Protein AF-B9RTD1-F1 (afdb_monomer_lite)

Radius of gyration: 14.26 Å; chains: 1; bounding box: 28×33×30 Å

Sequence (59 aa):
MGVVTFEKEITTSIPQAKMFKAFVLESDTLIPKVLPQVSIEFLEGNGGPGTIKKTSFAE

pLDDT: mean 89.62, std 4.87, range [62.22, 96.0]

Foldseek 3Di:
DDDDDDDDDDDDPDDPVVCCCCVQVCVQPNVCVVVVQKHKDWPDDDSDPPTDIDIDGHD

Organism: Ricinus communis (NCBI:txid3988)

InterPro domains:
  IPR023393 START-like domain superfamily [G3DSA:3.30.530.20] (1-59)
  IPR024949 Bet v I type allergen [PR00634] (3-23)
  IPR024949 Bet v I type allergen [PR00634] (26-36)
  IPR024949 Bet v I type allergen [PR00634] (48-57)
  IPR050279 Plant defense and hormone signaling protein [PTHR31213] (1-58)

Structure (mmCIF, N/CA/C/O backbone):
data_AF-B9RTD1-F1
#
_entry.id   AF-B9RTD1-F1
#
loop_
_atom_site.group_PDB
_atom_site.id
_atom_site.type_symbol
_atom_site.label_atom_id
_atom_site.label_alt_id
_atom_site.label_comp_id
_atom_site.label_asym_id
_atom_site.label_entity_id
_atom_site.label_seq_id
_atom_site.pdbx_PDB_ins_code
_atom_site.Cartn_x
_atom_site.Cartn_y
_atom_site.Cartn_z
_atom_site.occupancy
_atom_site.B_iso_or_equiv
_atom_site.auth_seq_id
_atom_site.auth_comp_id
_atom_site.auth_asym_id
_atom_site.auth_atom_id
_atom_site.pdbx_PDB_model_num
ATOM 1 N N . MET A 1 1 ? 18.442 -18.946 4.499 1.00 79.81 1 MET A N 1
ATOM 2 C CA . MET A 1 1 ? 18.126 -17.581 4.022 1.00 79.81 1 MET A CA 1
ATOM 3 C C . MET A 1 1 ? 17.579 -16.797 5.201 1.00 79.81 1 MET A C 1
ATOM 5 O O . MET A 1 1 ? 16.805 -17.376 5.952 1.00 79.81 1 MET A O 1
ATOM 9 N N . GLY A 1 2 ? 18.039 -15.565 5.424 1.00 89.56 2 GLY A N 1
ATOM 10 C CA . GLY A 1 2 ? 17.596 -14.735 6.550 1.00 89.56 2 GLY A CA 1
ATOM 11 C C . GLY A 1 2 ? 16.487 -13.775 6.131 1.00 89.56 2 GLY A C 1
ATOM 12 O O . GLY A 1 2 ? 16.533 -13.246 5.024 1.00 89.56 2 GLY A O 1
ATOM 13 N N . VAL A 1 3 ? 15.509 -13.559 7.010 1.00 93.44 3 VAL A N 1
ATOM 14 C CA . VAL A 1 3 ? 14.454 -12.550 6.845 1.00 93.44 3 VAL A CA 1
ATOM 15 C C . VAL A 1 3 ? 14.698 -11.461 7.882 1.00 93.44 3 VAL A C 1
ATOM 17 O O . VAL A 1 3 ? 14.890 -11.769 9.057 1.00 93.44 3 VAL A O 1
ATOM 20 N N . VAL A 1 4 ? 14.710 -10.203 7.447 1.00 94.06 4 VAL A N 1
ATOM 21 C CA . VAL A 1 4 ? 14.802 -9.035 8.329 1.00 94.06 4 VAL A CA 1
ATOM 22 C C . VAL A 1 4 ? 13.495 -8.264 8.212 1.00 94.06 4 VAL A C 1
ATOM 24 O O . VAL A 1 4 ? 13.114 -7.870 7.111 1.00 94.06 4 VAL A O 1
ATOM 27 N N . THR A 1 5 ? 12.820 -8.055 9.340 1.00 95.69 5 THR A N 1
ATOM 28 C CA . THR A 1 5 ? 11.563 -7.302 9.420 1.00 95.69 5 THR A CA 1
ATOM 29 C C . THR A 1 5 ? 11.829 -5.941 10.050 1.00 95.69 5 THR A C 1
ATOM 31 O O . THR A 1 5 ? 12.527 -5.852 11.059 1.00 95.69 5 THR A O 1
ATOM 34 N N . PHE A 1 6 ? 11.270 -4.887 9.460 1.00 95.38 6 PHE A N 1
ATOM 35 C CA . PHE A 1 6 ? 11.301 -3.534 10.005 1.00 95.38 6 PHE A CA 1
ATOM 36 C C . PHE A 1 6 ? 9.871 -3.023 10.170 1.00 95.38 6 PHE A C 1
ATOM 38 O O . PHE A 1 6 ? 9.094 -3.030 9.216 1.00 95.38 6 PHE A O 1
ATOM 45 N N . GLU A 1 7 ? 9.545 -2.569 11.375 1.00 96.00 7 GLU A N 1
ATOM 46 C CA . GLU A 1 7 ? 8.242 -2.012 11.726 1.00 96.00 7 GLU A CA 1
ATOM 47 C C . GLU A 1 7 ? 8.387 -0.509 11.980 1.00 96.00 7 GLU A C 1
ATOM 49 O O . GLU A 1 7 ? 9.322 -0.061 12.647 1.00 96.00 7 GLU A O 1
ATOM 54 N N . LYS A 1 8 ? 7.472 0.286 11.416 1.00 94.62 8 LYS A N 1
ATOM 55 C CA . LYS A 1 8 ? 7.455 1.743 11.567 1.00 94.62 8 LYS A CA 1
ATOM 56 C C . LYS A 1 8 ? 6.033 2.239 11.735 1.00 94.62 8 LYS A C 1
ATOM 58 O O . LYS A 1 8 ? 5.169 1.952 10.912 1.00 94.62 8 LYS A O 1
ATOM 63 N N . GLU A 1 9 ? 5.844 3.077 12.741 1.00 94.50 9 GLU A N 1
ATOM 64 C CA . GLU A 1 9 ? 4.583 3.752 13.015 1.00 94.50 9 GLU A CA 1
ATOM 65 C C . GLU A 1 9 ? 4.724 5.255 12.747 1.00 94.50 9 GLU A C 1
ATOM 67 O O . GLU A 1 9 ? 5.751 5.869 13.046 1.00 94.50 9 GLU A O 1
ATOM 72 N N . ILE A 1 10 ? 3.699 5.850 12.133 1.00 90.38 10 ILE A N 1
ATOM 73 C CA . ILE A 1 10 ? 3.631 7.288 11.852 1.00 90.38 10 ILE A CA 1
ATOM 74 C C . ILE A 1 10 ? 2.245 7.781 12.264 1.00 90.38 10 ILE A C 1
ATOM 76 O O . ILE A 1 10 ? 1.238 7.391 11.673 1.00 90.38 10 ILE A O 1
ATOM 80 N N . THR A 1 11 ? 2.186 8.666 13.257 1.00 92.81 11 THR A N 1
ATOM 81 C CA . THR A 1 11 ? 0.929 9.269 13.713 1.00 92.81 11 THR A CA 1
ATOM 82 C C . THR A 1 11 ? 0.488 10.368 12.749 1.00 92.81 11 THR A C 1
ATOM 84 O O . THR A 1 11 ? 1.276 11.247 12.400 1.00 92.81 11 THR A O 1
ATOM 87 N N . THR A 1 12 ? -0.782 10.362 12.339 1.00 89.50 12 THR A N 1
ATOM 88 C CA . THR A 1 12 ? -1.352 11.422 11.490 1.00 89.50 12 THR A CA 1
ATOM 89 C C . THR A 1 12 ? -2.687 11.901 12.053 1.00 89.50 12 THR A C 1
ATOM 91 O O . THR A 1 12 ? -3.427 11.119 12.642 1.00 89.50 12 THR A O 1
ATOM 94 N N . SER A 1 13 ? -3.010 13.180 11.846 1.00 94.06 13 SER A N 1
ATOM 95 C CA . SER A 1 13 ? -4.308 13.763 12.233 1.00 94.06 13 SER A CA 1
ATOM 96 C C . SER A 1 13 ? -5.428 13.444 11.223 1.00 94.06 13 SER A C 1
ATOM 98 O O . SER A 1 13 ? -6.599 13.760 11.433 1.00 94.06 13 SER A O 1
ATOM 100 N N . ILE A 1 14 ? -5.086 12.824 10.087 1.00 92.00 14 ILE A N 1
ATOM 101 C CA . ILE A 1 14 ? -6.037 12.515 9.019 1.00 92.00 14 ILE A CA 1
ATOM 102 C C . ILE A 1 14 ? -6.762 11.202 9.362 1.00 92.00 14 ILE A C 1
ATOM 104 O O . ILE A 1 14 ? -6.115 10.231 9.754 1.00 92.00 14 ILE A O 1
ATOM 108 N N . PRO A 1 15 ? -8.094 11.119 9.174 1.00 94.69 15 PRO A N 1
ATOM 109 C CA . PRO A 1 15 ? -8.836 9.885 9.403 1.00 94.69 15 PRO A CA 1
ATOM 110 C C . PRO A 1 15 ? -8.274 8.697 8.612 1.00 94.69 15 PRO A C 1
ATOM 112 O O . PRO A 1 15 ? -7.998 8.813 7.415 1.00 94.69 15 PRO A O 1
ATOM 115 N N . GLN A 1 16 ? -8.214 7.530 9.260 1.00 91.38 16 GLN A N 1
ATOM 116 C CA . GLN A 1 16 ? -7.666 6.283 8.706 1.00 91.38 16 GLN A CA 1
ATOM 117 C C . GLN A 1 16 ? -8.198 5.936 7.305 1.00 91.38 16 GLN A C 1
ATOM 119 O O . GLN A 1 16 ? -7.423 5.619 6.408 1.00 91.38 16 GLN A O 1
ATOM 124 N N . ALA A 1 17 ? -9.508 6.084 7.079 1.00 93.56 17 ALA A N 1
ATOM 125 C CA . ALA A 1 17 ? -10.142 5.748 5.806 1.00 93.56 17 ALA A CA 1
ATOM 126 C C . ALA A 1 17 ? -9.644 6.634 4.653 1.00 93.56 17 ALA A C 1
ATOM 128 O O . ALA A 1 17 ? -9.464 6.160 3.533 1.00 93.56 17 ALA A O 1
ATOM 129 N N . LYS A 1 18 ? -9.384 7.919 4.930 1.00 92.88 18 LYS A N 1
ATOM 130 C CA . LYS A 1 18 ? -8.856 8.855 3.931 1.00 92.88 18 LYS A CA 1
ATOM 131 C C . LYS A 1 18 ? -7.386 8.575 3.639 1.00 92.88 18 LYS A C 1
ATOM 133 O O . LYS A 1 18 ? -7.004 8.586 2.475 1.00 92.88 18 LYS A O 1
ATOM 138 N N . MET A 1 19 ? -6.592 8.282 4.671 1.00 93.00 19 MET A N 1
ATOM 139 C CA . MET A 1 19 ? -5.181 7.925 4.496 1.00 93.00 19 MET A CA 1
ATOM 140 C C . MET A 1 19 ? -5.021 6.642 3.687 1.00 93.00 19 MET A C 1
ATOM 142 O O . MET A 1 19 ? -4.267 6.626 2.719 1.00 93.00 19 MET A O 1
ATOM 146 N N . PHE A 1 20 ? -5.775 5.595 4.028 1.00 91.88 20 PHE A N 1
ATOM 147 C CA . PHE A 1 20 ? -5.732 4.331 3.300 1.00 91.88 20 PHE A CA 1
ATOM 148 C C . PHE A 1 20 ? -6.155 4.509 1.840 1.00 91.88 20 PHE A C 1
ATOM 150 O O . PHE A 1 20 ? -5.475 4.042 0.929 1.00 91.88 20 PHE A O 1
ATOM 157 N N . LYS A 1 21 ? -7.236 5.257 1.596 1.00 91.31 21 LYS A N 1
ATOM 158 C CA . LYS A 1 21 ? -7.676 5.554 0.234 1.00 91.31 21 LYS A CA 1
ATOM 159 C C . LYS A 1 21 ? -6.602 6.306 -0.560 1.00 91.31 21 LYS A C 1
ATOM 161 O O . LYS A 1 21 ? -6.275 5.880 -1.659 1.00 91.31 21 LYS A O 1
ATOM 166 N N . ALA A 1 22 ? -6.011 7.355 0.008 1.00 91.25 22 ALA A N 1
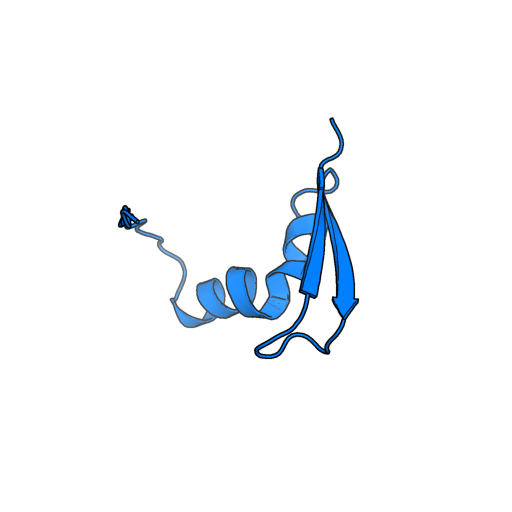ATOM 167 C CA . ALA A 1 22 ? -5.045 8.184 -0.705 1.00 91.25 22 ALA A CA 1
ATOM 168 C C . ALA A 1 22 ? -3.700 7.483 -0.975 1.00 91.25 22 ALA A C 1
ATOM 170 O O . ALA A 1 22 ? -3.153 7.604 -2.067 1.00 91.25 22 ALA A O 1
ATOM 171 N N . PHE A 1 23 ? -3.162 6.755 0.009 1.00 89.44 23 PHE A N 1
ATOM 172 C CA . PHE A 1 23 ? -1.819 6.164 -0.075 1.00 89.44 23 PHE A CA 1
ATOM 173 C C . PHE A 1 23 ? -1.792 4.712 -0.561 1.00 89.44 23 PHE A C 1
ATOM 175 O O . PHE A 1 23 ? -0.740 4.251 -0.997 1.00 89.44 23 PHE A O 1
ATOM 182 N N . VAL A 1 24 ? -2.906 3.979 -0.492 1.00 89.50 24 VAL A N 1
ATOM 183 C CA . VAL A 1 24 ? -2.956 2.567 -0.909 1.00 89.50 24 VAL A CA 1
ATOM 184 C C . VAL A 1 24 ? -3.810 2.399 -2.156 1.00 89.50 24 VAL A C 1
ATOM 186 O O . VAL A 1 24 ? -3.327 1.848 -3.141 1.00 89.50 24 VAL A O 1
ATOM 189 N N . LEU A 1 25 ? -5.054 2.888 -2.134 1.00 89.88 25 LEU A N 1
ATOM 190 C CA . LEU A 1 25 ? -6.006 2.650 -3.226 1.00 89.88 25 LEU A CA 1
ATOM 191 C C . LEU A 1 25 ? -5.786 3.566 -4.433 1.00 89.88 25 LEU A C 1
ATOM 193 O O . LEU A 1 25 ? -5.890 3.105 -5.561 1.00 89.88 25 LEU A O 1
ATOM 197 N N . GLU A 1 26 ? -5.494 4.845 -4.197 1.00 89.06 26 GLU A N 1
ATOM 198 C CA . GLU A 1 26 ? -5.380 5.880 -5.238 1.00 89.06 26 GLU A CA 1
ATOM 199 C C . GLU A 1 26 ? -3.959 6.457 -5.342 1.00 89.06 26 GLU A C 1
ATOM 201 O O . GLU A 1 26 ? -3.754 7.559 -5.855 1.00 89.06 26 GLU A O 1
ATOM 206 N N . SER A 1 27 ? -2.951 5.731 -4.855 1.00 87.62 27 SER A N 1
ATOM 207 C CA . SER A 1 27 ? -1.565 6.213 -4.851 1.00 87.62 27 SER A CA 1
ATOM 208 C C . SER A 1 27 ? -1.002 6.423 -6.251 1.00 87.62 27 SER A C 1
ATOM 210 O O . SER A 1 27 ? -0.288 7.393 -6.478 1.00 87.62 27 SER A O 1
ATOM 212 N N . ASP A 1 28 ? -1.367 5.570 -7.204 1.00 87.38 28 ASP A N 1
ATOM 213 C CA . ASP A 1 28 ? -0.955 5.682 -8.608 1.00 87.38 28 ASP A CA 1
ATOM 214 C C . ASP A 1 28 ? -1.408 6.977 -9.292 1.00 87.38 28 ASP A C 1
ATOM 216 O O . ASP A 1 28 ? -0.739 7.430 -10.214 1.00 87.38 28 ASP A O 1
ATOM 220 N N . THR A 1 29 ? -2.485 7.612 -8.824 1.00 89.19 29 THR A N 1
ATOM 221 C CA . THR A 1 29 ? -2.972 8.886 -9.378 1.00 89.19 29 THR A CA 1
ATOM 222 C C . THR A 1 29 ? -2.636 10.086 -8.495 1.00 89.19 29 THR A C 1
ATOM 224 O O . THR A 1 29 ? -2.326 11.163 -9.008 1.00 89.19 29 THR A O 1
ATOM 227 N N . LEU A 1 30 ? -2.668 9.933 -7.168 1.00 90.50 30 LEU A N 1
ATOM 228 C CA . LEU A 1 30 ? -2.419 11.033 -6.234 1.00 90.50 30 LEU A CA 1
ATOM 229 C C . LEU A 1 30 ? -0.933 11.342 -6.060 1.00 90.50 30 LEU A C 1
ATOM 231 O O . LEU A 1 30 ? -0.575 12.518 -6.032 1.00 90.50 30 LEU A O 1
ATOM 235 N N . ILE A 1 31 ? -0.067 10.328 -5.973 1.00 88.75 31 ILE A N 1
ATOM 236 C CA . ILE A 1 31 ? 1.382 10.527 -5.821 1.00 88.75 31 ILE A CA 1
ATOM 237 C C . ILE A 1 31 ? 1.959 11.358 -6.975 1.00 88.75 31 ILE A C 1
ATOM 239 O O . ILE A 1 31 ? 2.555 12.386 -6.666 1.00 88.75 31 ILE A O 1
ATOM 243 N N . PRO A 1 32 ? 1.750 11.026 -8.267 1.00 88.75 32 PRO A N 1
ATOM 244 C CA . PRO A 1 32 ? 2.284 11.840 -9.363 1.00 88.75 32 PRO A CA 1
ATOM 245 C C . PRO A 1 32 ? 1.663 13.242 -9.420 1.00 88.75 32 PRO A C 1
ATOM 247 O O . PRO A 1 32 ? 2.278 14.184 -9.906 1.00 88.75 32 PRO A O 1
ATOM 250 N N . LYS A 1 33 ? 0.441 13.424 -8.901 1.00 89.69 33 LYS A N 1
ATOM 251 C CA . LYS A 1 33 ? -0.201 14.744 -8.841 1.00 89.69 33 LYS A CA 1
ATOM 252 C C . LYS A 1 33 ? 0.406 15.647 -7.766 1.00 89.69 33 LYS A C 1
ATOM 254 O O . LYS A 1 33 ? 0.472 16.858 -7.955 1.00 89.69 33 LYS A O 1
ATOM 259 N N . VAL A 1 34 ? 0.798 15.073 -6.630 1.00 89.88 34 VAL A N 1
ATOM 260 C CA . VAL A 1 34 ? 1.431 15.803 -5.519 1.00 89.88 34 VAL A CA 1
ATOM 261 C C . VAL A 1 34 ? 2.935 15.964 -5.757 1.00 89.88 34 VAL A C 1
ATOM 263 O O . VAL A 1 34 ? 3.502 17.000 -5.421 1.00 89.88 34 VAL A O 1
ATOM 266 N N . LEU A 1 35 ? 3.565 14.952 -6.350 1.00 88.25 35 LEU A N 1
ATOM 267 C CA . LEU A 1 35 ? 4.986 14.873 -6.664 1.00 88.25 35 LEU A CA 1
ATOM 268 C C . LEU A 1 35 ? 5.145 14.613 -8.173 1.00 88.25 35 LEU A C 1
ATOM 270 O O . LEU A 1 35 ? 5.300 13.460 -8.578 1.00 88.25 35 LEU A O 1
ATOM 274 N N . PRO A 1 36 ? 5.108 15.663 -9.016 1.00 83.69 36 PRO A N 1
ATOM 275 C CA . PRO A 1 36 ? 5.172 15.529 -10.476 1.00 83.69 36 PRO A CA 1
AT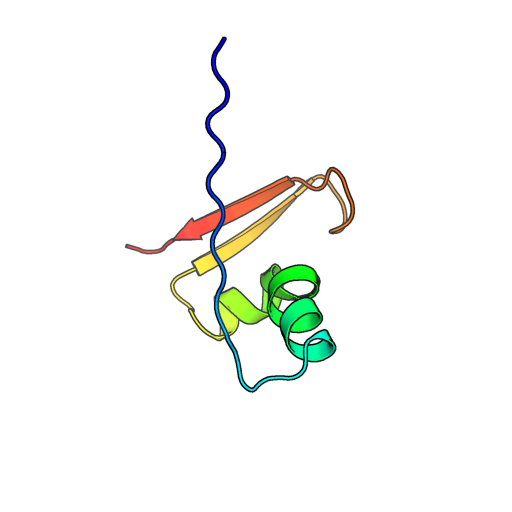OM 276 C C . PRO A 1 36 ? 6.491 14.939 -10.989 1.00 83.69 36 PRO A C 1
ATOM 278 O O . PRO A 1 36 ? 6.571 14.525 -12.141 1.00 83.69 36 PRO A O 1
ATOM 281 N N . GLN A 1 37 ? 7.518 14.870 -10.141 1.00 88.19 37 GLN A N 1
ATOM 282 C CA . GLN A 1 37 ? 8.764 14.169 -10.426 1.00 88.19 37 GLN A CA 1
ATOM 283 C C . GLN A 1 37 ? 8.625 12.641 -10.379 1.00 88.19 37 GLN A C 1
ATOM 285 O O . GLN A 1 37 ? 9.577 11.944 -10.689 1.00 88.19 37 GLN A O 1
ATOM 290 N N . VAL A 1 38 ? 7.485 12.085 -9.971 1.00 88.62 38 VAL A N 1
ATOM 291 C CA . VAL A 1 38 ? 7.267 10.635 -9.938 1.00 88.62 38 VAL A CA 1
ATOM 292 C C . VAL A 1 38 ? 6.233 10.263 -10.989 1.00 88.62 38 VAL A C 1
ATOM 294 O O . VAL A 1 38 ? 5.156 10.848 -11.020 1.00 88.62 38 VAL A O 1
ATOM 297 N N . SER A 1 39 ? 6.524 9.266 -11.823 1.00 86.31 39 SER A N 1
ATOM 298 C CA . SER A 1 39 ? 5.544 8.641 -12.714 1.00 86.31 39 SER A CA 1
ATOM 299 C C . SER A 1 39 ? 5.271 7.206 -12.274 1.00 86.31 39 SER A C 1
ATOM 301 O O . SER A 1 39 ? 6.174 6.494 -11.835 1.00 86.31 39 SER A O 1
ATOM 303 N N . ILE A 1 40 ? 4.010 6.782 -12.352 1.00 88.00 40 ILE A N 1
ATOM 304 C CA . ILE A 1 40 ? 3.588 5.428 -11.986 1.00 88.00 40 ILE A CA 1
ATOM 305 C C . ILE A 1 40 ? 2.831 4.835 -13.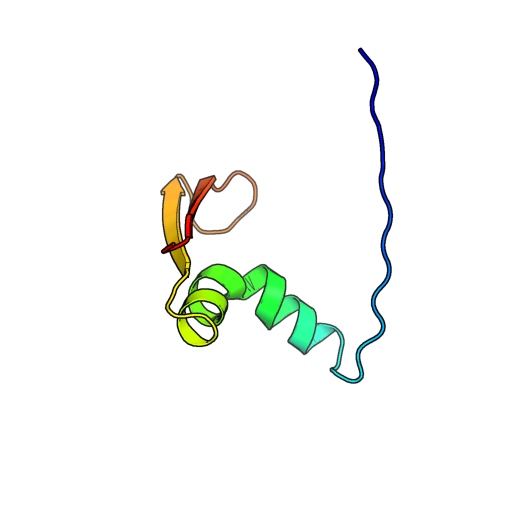168 1.00 88.00 40 ILE A C 1
ATOM 307 O O . ILE A 1 40 ? 1.867 5.421 -13.654 1.00 88.00 40 ILE A O 1
ATOM 311 N N . GLU A 1 41 ? 3.271 3.667 -13.620 1.00 87.62 41 GLU A N 1
ATOM 312 C CA . GLU A 1 41 ? 2.720 2.962 -14.774 1.00 87.62 41 GLU A CA 1
ATOM 313 C C . GLU A 1 41 ? 2.359 1.527 -14.382 1.00 87.62 41 GLU A C 1
ATOM 315 O O . GLU A 1 41 ? 3.111 0.843 -13.683 1.00 87.62 41 GLU A O 1
ATOM 320 N N . PHE A 1 42 ? 1.201 1.050 -14.835 1.00 89.31 42 PHE A N 1
ATOM 321 C CA . PHE A 1 42 ? 0.791 -0.340 -14.646 1.00 89.31 42 PHE A CA 1
ATOM 322 C C . PHE A 1 42 ? 1.400 -1.201 -15.752 1.00 89.31 42 PHE A C 1
ATOM 324 O O . PHE A 1 42 ? 1.176 -0.934 -16.929 1.00 89.31 42 PHE A O 1
ATOM 331 N N . LEU A 1 43 ? 2.162 -2.229 -15.371 1.00 89.75 43 LEU A N 1
ATOM 332 C CA . LEU A 1 43 ? 2.727 -3.192 -16.317 1.00 89.75 43 LEU A CA 1
ATOM 333 C C . LEU A 1 43 ? 1.776 -4.375 -16.523 1.00 89.75 43 LEU A C 1
ATOM 335 O O . LEU A 1 43 ? 1.508 -4.755 -17.657 1.00 89.75 43 LEU A O 1
ATOM 339 N N . GLU A 1 44 ? 1.231 -4.9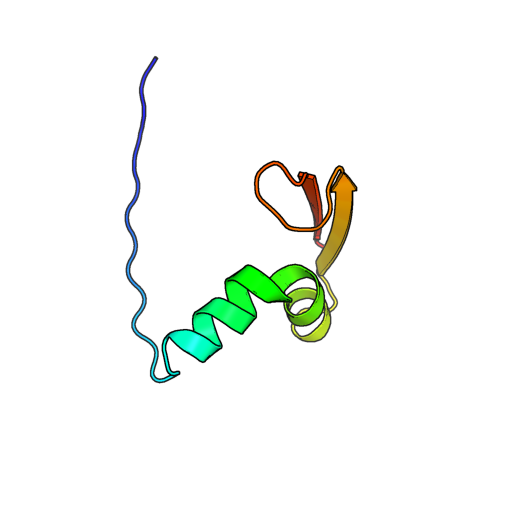21 -15.432 1.00 90.31 44 GLU A N 1
ATOM 340 C CA . GLU A 1 44 ? 0.289 -6.045 -15.454 1.00 90.31 44 GLU A CA 1
ATOM 341 C C . GLU A 1 44 ? -0.732 -5.924 -14.316 1.00 90.31 44 GLU A C 1
ATOM 343 O O . GLU A 1 44 ? -0.386 -5.528 -13.202 1.00 90.31 44 GLU A O 1
ATOM 348 N N . GLY A 1 45 ? -1.984 -6.309 -14.572 1.00 87.88 45 GLY A N 1
ATOM 349 C CA . GLY A 1 45 ? -3.068 -6.280 -13.586 1.00 87.88 45 GLY A CA 1
ATOM 350 C C . GLY A 1 45 ? -3.888 -4.986 -13.583 1.00 87.88 45 GLY A C 1
ATOM 351 O O . GLY A 1 45 ? -3.697 -4.088 -14.397 1.00 87.88 45 GLY A O 1
ATOM 352 N N . ASN A 1 46 ? -4.854 -4.919 -12.668 1.00 84.56 46 ASN A N 1
ATOM 353 C CA . ASN A 1 46 ? -5.889 -3.879 -12.608 1.00 84.56 46 ASN A CA 1
ATOM 354 C C . ASN A 1 46 ? -5.889 -3.087 -11.287 1.00 84.56 46 ASN A C 1
ATOM 356 O O . ASN A 1 46 ? -6.873 -2.426 -10.966 1.00 84.56 46 ASN A O 1
ATOM 360 N N . GLY A 1 47 ? -4.819 -3.189 -10.494 1.00 81.56 47 GLY A N 1
ATOM 361 C CA . GLY A 1 47 ? -4.711 -2.556 -9.175 1.00 81.56 47 GLY A CA 1
ATOM 362 C C . GLY A 1 47 ? -5.086 -3.455 -7.996 1.00 81.56 47 GLY A C 1
ATOM 363 O O . GLY A 1 47 ? -4.918 -3.038 -6.854 1.00 81.56 47 GLY A O 1
ATOM 364 N N . GLY A 1 48 ? -5.540 -4.686 -8.248 1.00 86.75 48 GLY A N 1
ATOM 365 C CA . GLY A 1 48 ? -5.760 -5.705 -7.220 1.00 86.75 48 GLY A CA 1
ATOM 366 C C . GLY A 1 48 ? -4.500 -6.506 -6.841 1.00 86.75 48 GLY A C 1
ATOM 367 O O . GLY A 1 48 ? -3.403 -6.238 -7.345 1.00 86.75 48 GLY A O 1
ATOM 368 N N . PRO A 1 49 ? -4.637 -7.520 -5.969 1.00 91.25 49 PRO A N 1
ATOM 369 C CA . PRO A 1 49 ? -3.541 -8.415 -5.596 1.00 91.25 49 PRO A CA 1
ATOM 370 C C . PRO A 1 49 ? -2.876 -9.048 -6.825 1.00 91.25 49 PRO A C 1
ATOM 372 O O . PRO A 1 49 ? -3.563 -9.520 -7.726 1.00 91.25 49 PRO A O 1
ATOM 375 N N . GLY A 1 50 ? -1.542 -9.055 -6.859 1.00 90.25 50 GLY A N 1
ATOM 376 C CA . GLY A 1 50 ? -0.766 -9.566 -7.998 1.00 90.25 50 GLY A CA 1
ATOM 377 C C . GLY A 1 50 ? -0.517 -8.553 -9.122 1.00 90.25 50 GLY A C 1
ATOM 378 O O . GLY A 1 50 ? 0.149 -8.892 -10.092 1.00 90.25 50 GLY A O 1
ATOM 379 N N . THR A 1 51 ? -1.002 -7.313 -8.995 1.00 92.38 51 THR A N 1
ATOM 380 C CA . THR A 1 51 ? -0.688 -6.232 -9.946 1.00 92.38 51 THR A CA 1
ATOM 381 C C . THR A 1 51 ? 0.790 -5.844 -9.872 1.00 92.38 51 THR A C 1
ATOM 383 O O . THR A 1 51 ? 1.338 -5.667 -8.783 1.00 92.38 51 THR A O 1
ATOM 386 N N . ILE A 1 52 ? 1.405 -5.627 -11.034 1.00 92.62 52 ILE A N 1
ATOM 387 C CA . ILE A 1 52 ? 2.780 -5.150 -11.187 1.00 92.62 52 ILE A CA 1
ATOM 388 C C . ILE A 1 52 ? 2.744 -3.692 -11.653 1.00 92.62 52 ILE A C 1
ATOM 390 O O . ILE A 1 52 ? 2.189 -3.373 -12.708 1.00 92.62 52 ILE A O 1
ATOM 394 N N . LYS A 1 53 ? 3.356 -2.801 -10.867 1.00 90.75 53 LYS A N 1
ATOM 395 C CA . LYS A 1 53 ? 3.483 -1.370 -11.174 1.00 90.75 53 LYS A CA 1
ATOM 396 C C . LYS A 1 53 ? 4.956 -0.980 -11.255 1.00 90.75 53 LYS A C 1
ATOM 398 O O . LYS A 1 53 ? 5.767 -1.449 -10.458 1.00 90.75 53 LYS A O 1
ATOM 403 N N . LYS A 1 54 ? 5.287 -0.094 -12.189 1.00 90.75 54 LYS A N 1
ATOM 404 C CA . LYS A 1 54 ? 6.593 0.551 -12.308 1.00 90.75 54 LYS A CA 1
ATOM 405 C C . LYS A 1 54 ? 6.478 1.992 -11.828 1.00 90.75 54 LYS A C 1
ATOM 407 O O . LYS A 1 54 ? 5.671 2.749 -12.356 1.00 90.75 54 LYS A O 1
ATOM 412 N N . THR A 1 55 ? 7.314 2.366 -10.868 1.00 90.88 55 THR A N 1
ATOM 413 C CA . THR A 1 55 ? 7.442 3.749 -10.397 1.00 90.88 55 THR A CA 1
ATOM 414 C C . THR A 1 55 ? 8.776 4.306 -10.876 1.00 90.88 55 THR A C 1
ATOM 416 O O . THR A 1 55 ? 9.820 3.749 -10.539 1.00 90.88 55 THR A O 1
ATOM 419 N N . SER A 1 56 ? 8.749 5.385 -11.655 1.00 90.69 56 SER A N 1
ATOM 420 C CA . SER A 1 56 ? 9.948 6.096 -12.107 1.00 90.69 56 SER A CA 1
ATOM 421 C C . SER A 1 56 ? 10.067 7.419 -11.361 1.00 90.69 56 SER A C 1
ATOM 423 O O . SER A 1 56 ? 9.085 8.144 -11.222 1.00 90.69 56 SER A O 1
ATOM 425 N N 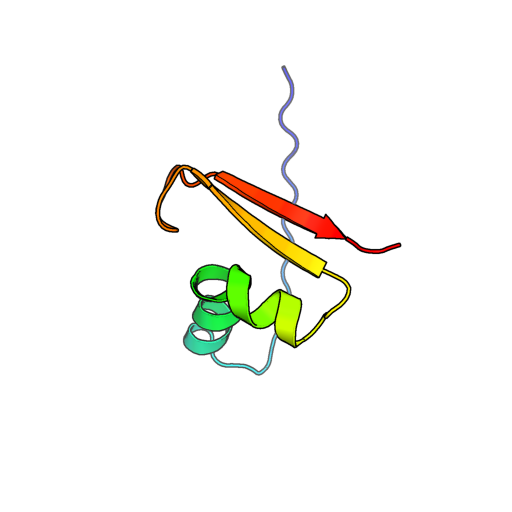. PHE A 1 57 ? 11.267 7.736 -10.889 1.00 90.81 57 PHE A N 1
ATOM 426 C CA . PHE A 1 57 ? 11.583 9.013 -10.259 1.00 90.81 57 PHE A CA 1
ATOM 427 C C . PHE A 1 57 ? 12.413 9.825 -11.253 1.00 90.81 57 PHE A C 1
ATOM 429 O O . PHE A 1 57 ? 13.398 9.314 -11.785 1.00 90.81 57 PHE A O 1
ATOM 436 N N . ALA A 1 58 ? 11.990 11.049 -11.539 1.00 82.62 58 ALA A N 1
ATOM 437 C CA . ALA A 1 58 ? 12.810 12.042 -12.203 1.00 82.62 58 ALA A CA 1
ATOM 438 C C . ALA A 1 58 ? 13.881 12.504 -11.209 1.00 82.62 58 ALA A C 1
ATOM 440 O O . ALA A 1 58 ? 13.572 12.755 -10.040 1.00 82.62 58 ALA A O 1
ATOM 441 N N . GLU A 1 59 ? 15.124 12.528 -11.680 1.00 62.22 59 GLU A N 1
ATOM 442 C CA . GLU A 1 59 ? 16.297 12.986 -10.931 1.00 62.22 59 GLU A CA 1
ATOM 443 C C . GLU A 1 59 ? 16.244 14.492 -10.643 1.00 62.22 59 GLU A C 1
ATOM 445 O O . GLU A 1 59 ? 15.795 15.253 -11.535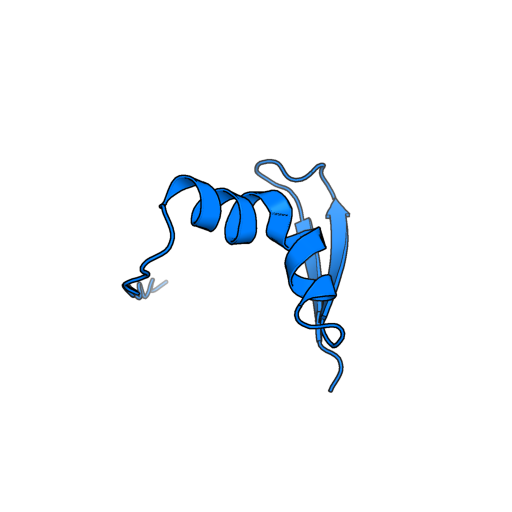 1.00 62.22 59 GLU A O 1
#

Secondary structure (DSSP, 8-state):
------------SS-HHHHHIIIIISHHHHHHHH-TTEEEEEEESSSSTT-EEEEEE--